Protein AF-A0A1V8RTI9-F1 (afdb_monomer)

Secondary structure (DSSP, 8-state):
-PPPPPHHHHHHHHHHHHHHHHHHHHHHHHS-SEETTEE-HHHHHHHHHHHHHHHHHHHHHHHHHHHHHHHHHHHTT------------

Radius of gyration: 24.08 Å; Cα contacts (8 Å, |Δi|>4): 37; chains: 1; bounding box: 66×15×74 Å

Solvent-accessible surface area (backbone atoms only — not comparable to full-atom values): 5323 Å² total; per-residue (Å²): 131,82,81,81,88,47,73,68,56,52,52,49,54,43,45,52,52,28,50,52,37,47,54,52,41,53,55,58,70,72,48,76,63,55,52,96,94,36,76,33,65,66,58,55,51,51,53,53,51,36,52,52,51,29,58,51,32,47,56,50,33,55,52,47,52,55,49,50,53,53,51,54,54,56,67,71,63,67,75,81,76,80,75,81,74,84,76,86,132

Foldseek 3Di:
DDDDQDLVNVLVVLVVQLVVLVVVLVVLVPDDLDDPNDGVVVSVVVNVVSVVVNVVSVVVSVVSVVVSVVVVVVVVPPDDPPPDDDDDD

Sequence (89 aa):
MSAAYTLDDLQIDVWDLHRLLITTYDIIHEMPYERDGKRDD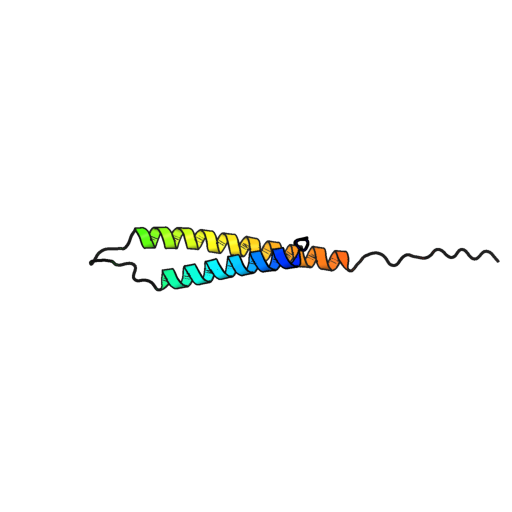ELDRVASMLRVARDFSERISVATDTHYHSIRNRGSEAPTRMTGEGRNG

pLDDT: mean 86.85, std 16.02, range [46.75, 98.0]

Mean predicted aligned error: 9.12 Å

Structure (mmCIF, N/CA/C/O backbone):
data_AF-A0A1V8RTI9-F1
#
_entry.id   AF-A0A1V8RTI9-F1
#
loop_
_atom_site.group_PDB
_atom_site.id
_atom_site.type_symbol
_atom_site.label_atom_id
_atom_site.label_alt_id
_atom_site.label_comp_id
_atom_site.label_asym_id
_atom_site.label_entity_id
_atom_site.label_seq_id
_atom_site.pdbx_PDB_ins_code
_atom_site.Cartn_x
_atom_site.Cartn_y
_atom_site.Cartn_z
_atom_site.occupancy
_atom_site.B_iso_or_equiv
_atom_site.auth_seq_id
_atom_site.auth_comp_id
_atom_site.auth_asym_id
_atom_site.auth_atom_id
_atom_site.pdbx_PDB_model_num
ATOM 1 N N . MET A 1 1 ? -5.645 2.073 -31.381 1.00 48.16 1 MET A N 1
ATOM 2 C CA . MET A 1 1 ? -4.623 1.166 -30.812 1.00 48.16 1 MET A CA 1
ATOM 3 C C . MET A 1 1 ? -4.258 1.723 -29.450 1.00 48.16 1 MET A C 1
ATOM 5 O O . MET A 1 1 ? -3.980 2.912 -29.386 1.00 48.16 1 MET A O 1
ATOM 9 N N . SER A 1 2 ? -4.352 0.926 -28.381 1.00 69.12 2 SER A N 1
ATOM 10 C CA . SER A 1 2 ? -3.808 1.332 -27.077 1.00 69.12 2 SER A CA 1
ATOM 11 C C . SER A 1 2 ? -2.291 1.456 -27.204 1.00 69.12 2 SER A C 1
ATOM 13 O O . SER A 1 2 ? -1.688 0.650 -27.915 1.00 69.12 2 SER A O 1
ATOM 15 N N . ALA A 1 3 ? -1.685 2.451 -26.556 1.00 80.94 3 ALA A N 1
ATOM 16 C CA . ALA A 1 3 ? -0.232 2.534 -26.459 1.00 80.94 3 ALA A CA 1
ATOM 17 C C . ALA A 1 3 ? 0.324 1.248 -25.816 1.00 80.94 3 ALA A C 1
ATOM 19 O O . ALA A 1 3 ? -0.355 0.619 -24.999 1.00 80.94 3 ALA A O 1
ATOM 20 N N . ALA A 1 4 ? 1.522 0.832 -26.233 1.00 90.69 4 ALA A N 1
ATOM 21 C CA . ALA A 1 4 ? 2.197 -0.312 -25.629 1.00 90.69 4 ALA A CA 1
ATOM 22 C C . ALA A 1 4 ? 2.610 0.045 -24.197 1.00 90.69 4 ALA A C 1
ATOM 24 O O . ALA A 1 4 ? 3.182 1.109 -23.983 1.00 90.69 4 ALA A O 1
ATOM 25 N N . TYR A 1 5 ? 2.324 -0.846 -23.250 1.00 92.94 5 TYR A N 1
ATOM 26 C CA . TYR A 1 5 ? 2.699 -0.679 -21.849 1.00 92.94 5 TYR A CA 1
ATOM 27 C C . TYR A 1 5 ? 4.222 -0.753 -21.701 1.00 92.94 5 TYR A C 1
ATOM 29 O O . TYR A 1 5 ? 4.851 -1.715 -22.157 1.00 92.94 5 TYR A O 1
ATOM 37 N N . THR A 1 6 ? 4.813 0.286 -21.124 1.00 92.88 6 THR A N 1
ATOM 38 C CA . THR A 1 6 ? 6.262 0.471 -21.044 1.00 92.88 6 THR A CA 1
ATOM 39 C C . THR A 1 6 ? 6.819 0.044 -19.686 1.00 92.88 6 THR A C 1
ATOM 41 O O . THR A 1 6 ? 6.089 -0.209 -18.730 1.00 92.88 6 THR A O 1
ATOM 44 N N . LEU A 1 7 ? 8.150 -0.041 -19.590 1.00 90.38 7 LEU A N 1
ATOM 45 C CA . LEU A 1 7 ? 8.819 -0.264 -18.304 1.00 90.38 7 LEU A CA 1
ATOM 46 C C . LEU A 1 7 ? 8.636 0.920 -17.344 1.00 90.38 7 LEU A C 1
ATOM 48 O O . LEU A 1 7 ? 8.629 0.704 -16.136 1.00 90.38 7 LEU A O 1
ATOM 52 N N . ASP A 1 8 ? 8.485 2.136 -17.879 1.00 92.31 8 ASP A N 1
ATOM 53 C CA . ASP A 1 8 ? 8.223 3.342 -17.090 1.00 92.31 8 ASP A CA 1
ATOM 54 C C . ASP A 1 8 ? 6.830 3.241 -16.446 1.00 92.31 8 ASP A C 1
ATOM 56 O O . ASP A 1 8 ? 6.694 3.466 -15.246 1.00 92.31 8 ASP A O 1
ATOM 60 N N . ASP A 1 9 ? 5.826 2.798 -17.214 1.00 94.75 9 ASP A N 1
ATOM 61 C CA . ASP A 1 9 ? 4.464 2.580 -16.706 1.00 94.75 9 ASP A CA 1
ATOM 62 C C . ASP A 1 9 ? 4.449 1.529 -15.583 1.00 94.75 9 ASP A C 1
ATOM 64 O O . ASP A 1 9 ? 3.872 1.759 -14.524 1.00 94.75 9 ASP A O 1
ATOM 68 N N . LEU A 1 10 ? 5.163 0.409 -15.763 1.00 93.81 10 LEU A N 1
ATOM 69 C CA . LEU A 1 10 ? 5.276 -0.630 -14.733 1.00 93.81 10 LEU A CA 1
ATOM 70 C C . LEU A 1 10 ? 5.921 -0.118 -13.440 1.00 93.81 10 LEU A C 1
ATOM 72 O O . LEU A 1 10 ? 5.459 -0.452 -12.349 1.00 93.81 10 LEU A O 1
ATOM 76 N N . GLN A 1 11 ? 7.004 0.656 -13.544 1.00 94.75 11 GLN A N 1
ATOM 77 C CA . GLN A 1 11 ? 7.683 1.209 -12.371 1.00 94.75 11 GLN A CA 1
ATOM 78 C C . GLN A 1 11 ? 6.756 2.163 -11.605 1.00 94.75 11 GLN A C 1
ATOM 80 O O . GLN A 1 11 ? 6.686 2.087 -10.377 1.00 94.75 11 GLN A O 1
ATOM 85 N N . ILE A 1 12 ? 6.034 3.027 -12.326 1.00 95.44 12 ILE A N 1
ATOM 86 C CA . ILE A 1 12 ? 5.077 3.975 -11.746 1.00 95.44 12 ILE A CA 1
ATOM 87 C C . ILE A 1 12 ? 3.938 3.225 -11.052 1.00 95.44 12 ILE A C 1
ATOM 89 O O . ILE A 1 12 ? 3.686 3.476 -9.876 1.00 95.44 12 ILE A O 1
ATOM 93 N N . ASP A 1 13 ? 3.316 2.253 -11.721 1.00 96.81 13 ASP A N 1
ATOM 94 C CA . ASP A 1 13 ? 2.179 1.506 -11.172 1.00 96.81 13 ASP A CA 1
ATOM 95 C C . ASP A 1 13 ? 2.548 0.751 -9.884 1.00 96.81 13 ASP A C 1
ATOM 97 O O . ASP A 1 13 ? 1.779 0.726 -8.919 1.00 96.81 13 ASP A O 1
ATOM 101 N N . VAL A 1 14 ? 3.743 0.152 -9.830 1.00 96.62 14 VAL A N 1
ATOM 102 C CA . VAL A 1 14 ? 4.234 -0.527 -8.620 1.00 96.62 14 VAL A CA 1
ATOM 103 C C . VAL A 1 14 ? 4.464 0.469 -7.481 1.00 96.62 14 VAL A C 1
ATOM 105 O O . VAL A 1 14 ? 4.133 0.175 -6.328 1.00 96.62 14 VAL A O 1
ATOM 108 N N . TRP A 1 15 ? 5.014 1.644 -7.786 1.00 96.75 15 TRP A N 1
ATOM 109 C CA . TRP A 1 15 ? 5.255 2.679 -6.786 1.00 96.75 15 TRP A CA 1
ATOM 110 C C . TRP A 1 15 ? 3.954 3.266 -6.235 1.00 96.75 15 TRP A C 1
ATOM 112 O O . TRP A 1 15 ? 3.809 3.426 -5.019 1.00 96.75 15 TRP A O 1
ATOM 122 N N . ASP A 1 16 ? 2.984 3.524 -7.109 1.00 97.56 16 ASP A N 1
ATOM 123 C CA . ASP A 1 16 ? 1.669 4.035 -6.736 1.00 97.56 16 ASP A CA 1
ATOM 124 C C . ASP A 1 16 ? 0.888 3.015 -5.905 1.00 97.56 16 ASP A C 1
ATOM 126 O O . ASP A 1 16 ? 0.297 3.377 -4.884 1.00 97.56 16 ASP A O 1
ATOM 130 N N . LEU A 1 17 ? 0.955 1.725 -6.255 1.00 97.25 17 LEU A N 1
ATOM 131 C CA . LEU A 1 17 ? 0.369 0.659 -5.441 1.00 97.25 17 LEU A CA 1
ATOM 132 C C . LEU A 1 17 ? 0.982 0.619 -4.036 1.00 97.25 17 LEU A C 1
ATOM 134 O O . LEU A 1 17 ? 0.256 0.517 -3.044 1.00 97.25 17 LEU A O 1
ATOM 138 N N . HIS A 1 18 ? 2.308 0.712 -3.932 1.00 97.56 18 HIS A N 1
ATOM 139 C CA . HIS A 1 18 ? 2.983 0.732 -2.637 1.00 97.56 18 HIS A CA 1
ATOM 140 C C . HIS A 1 18 ? 2.548 1.938 -1.791 1.00 97.56 18 HIS A C 1
ATOM 142 O O . HIS A 1 18 ? 2.202 1.783 -0.616 1.00 97.56 18 HIS A O 1
ATOM 148 N N . ARG A 1 19 ? 2.483 3.130 -2.394 1.00 97.44 19 ARG A N 1
ATOM 149 C CA . ARG A 1 19 ? 1.998 4.347 -1.728 1.00 97.44 19 ARG A CA 1
ATOM 150 C C . ARG A 1 19 ? 0.558 4.219 -1.259 1.00 97.44 19 ARG A C 1
ATOM 152 O O . ARG A 1 19 ? 0.272 4.563 -0.116 1.00 97.44 19 ARG A O 1
ATOM 159 N N . LEU A 1 20 ? -0.325 3.679 -2.096 1.00 97.94 20 LEU A N 1
ATOM 160 C CA . LEU A 1 20 ? -1.721 3.442 -1.736 1.00 97.94 20 LEU A CA 1
ATOM 161 C C . LEU A 1 20 ? -1.833 2.544 -0.497 1.00 97.94 20 LEU A C 1
ATOM 163 O O . LEU A 1 20 ? -2.611 2.840 0.411 1.00 97.94 20 LEU A O 1
ATOM 167 N N . LEU A 1 21 ? -1.044 1.469 -0.433 1.00 98.00 21 LEU A N 1
ATOM 168 C CA . LEU A 1 21 ? -1.044 0.551 0.706 1.00 98.00 21 LEU A CA 1
ATOM 169 C C . LEU A 1 21 ? -0.506 1.204 1.983 1.00 98.00 21 LEU A C 1
ATOM 171 O O . LEU A 1 21 ? -1.076 0.972 3.048 1.00 98.00 21 LEU A O 1
ATOM 175 N N . ILE A 1 22 ? 0.531 2.045 1.890 1.00 96.88 22 ILE A N 1
ATOM 176 C CA . ILE A 1 22 ? 1.015 2.839 3.032 1.00 96.88 22 ILE A CA 1
ATOM 177 C C . ILE A 1 22 ? -0.085 3.776 3.528 1.00 96.88 22 ILE A C 1
ATOM 179 O O . ILE A 1 22 ? -0.453 3.716 4.694 1.00 96.88 22 ILE A O 1
ATOM 183 N N . THR A 1 23 ? -0.656 4.593 2.643 1.00 97.75 23 THR A N 1
ATOM 184 C CA . THR A 1 23 ? -1.684 5.566 3.030 1.00 97.75 23 THR A CA 1
ATOM 185 C C . THR A 1 23 ? -2.907 4.881 3.637 1.00 97.75 23 THR A C 1
ATOM 187 O O . THR A 1 23 ? -3.450 5.351 4.631 1.00 97.75 23 THR A O 1
ATOM 190 N N . THR A 1 24 ? -3.323 3.739 3.086 1.00 97.56 24 THR A N 1
ATOM 191 C CA . THR A 1 24 ? -4.440 2.961 3.642 1.00 97.56 24 THR A CA 1
ATOM 192 C C . THR A 1 24 ? -4.102 2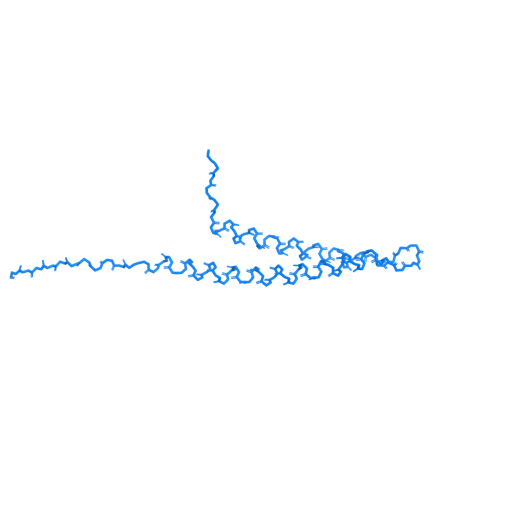.408 5.029 1.00 97.56 24 THR A C 1
ATOM 194 O O . THR A 1 24 ? -4.945 2.431 5.923 1.00 97.56 24 THR A O 1
ATOM 197 N N . TYR A 1 25 ? -2.874 1.921 5.223 1.00 95.88 25 TYR A N 1
ATOM 198 C CA . TYR A 1 25 ? -2.402 1.430 6.515 1.00 95.88 25 TYR A CA 1
ATOM 199 C C . TYR A 1 25 ? -2.397 2.530 7.580 1.00 95.88 25 TYR A C 1
ATOM 201 O O . TYR A 1 25 ? -2.868 2.280 8.691 1.00 95.88 25 TYR A O 1
ATOM 209 N N . ASP A 1 26 ? -1.918 3.725 7.227 1.00 95.75 26 ASP A N 1
ATOM 210 C CA . ASP A 1 26 ? -1.862 4.885 8.119 1.00 95.75 26 ASP A CA 1
ATOM 211 C C . ASP A 1 26 ? -3.274 5.312 8.546 1.00 95.75 26 ASP A C 1
ATOM 213 O O . ASP A 1 26 ? -3.546 5.413 9.740 1.00 95.75 26 ASP A O 1
ATOM 217 N N . ILE A 1 27 ? -4.212 5.425 7.594 1.00 96.81 27 ILE A N 1
ATOM 218 C CA . ILE A 1 27 ? -5.623 5.738 7.884 1.00 96.81 27 ILE A CA 1
ATOM 219 C C . ILE A 1 27 ? -6.218 4.727 8.870 1.00 96.81 27 ILE A C 1
ATOM 221 O O . ILE A 1 27 ? -6.857 5.109 9.846 1.00 96.81 27 ILE A O 1
ATOM 225 N N . ILE A 1 28 ? -6.009 3.428 8.638 1.00 95.44 28 ILE A N 1
ATOM 226 C CA . ILE A 1 28 ? -6.544 2.382 9.518 1.00 95.44 28 ILE A CA 1
ATOM 227 C C . ILE A 1 28 ? -5.864 2.380 10.892 1.00 95.44 28 ILE A C 1
ATOM 229 O O . ILE A 1 28 ? -6.499 2.040 11.888 1.00 95.44 28 ILE A O 1
ATOM 233 N N . HIS A 1 29 ? -4.597 2.778 10.988 1.00 91.62 29 HIS A N 1
ATOM 234 C CA . HIS A 1 29 ? -3.911 2.920 12.275 1.00 91.62 29 HIS A CA 1
ATOM 235 C C . HIS A 1 29 ? -4.417 4.098 13.106 1.00 91.62 29 HIS A C 1
ATOM 237 O O . HIS A 1 29 ? -4.296 4.066 14.329 1.00 91.62 29 HIS A O 1
ATOM 243 N N . GLU A 1 30 ? -5.014 5.101 12.470 1.00 94.75 30 GLU A N 1
ATOM 244 C CA . GLU A 1 30 ? -5.627 6.249 13.143 1.00 94.75 30 GLU A CA 1
ATOM 245 C C . GLU A 1 30 ? -7.076 5.987 13.589 1.00 94.75 30 GLU A C 1
ATOM 247 O O . GLU A 1 30 ? -7.641 6.762 14.364 1.00 94.75 30 GLU A O 1
ATOM 252 N N . MET A 1 31 ? -7.696 4.898 13.126 1.00 95.56 31 MET A N 1
ATOM 253 C CA . MET A 1 31 ? -9.059 4.539 13.510 1.00 95.56 31 MET A CA 1
ATOM 254 C C . MET A 1 31 ? -9.134 4.032 14.961 1.00 95.56 31 MET A C 1
ATOM 256 O O . MET A 1 31 ? -8.189 3.425 15.467 1.00 95.56 31 MET A O 1
ATOM 260 N N . PRO A 1 32 ? -10.273 4.224 15.650 1.00 93.44 32 PRO A N 1
ATOM 261 C CA . PRO A 1 32 ? -10.468 3.661 16.978 1.00 93.44 32 PRO A CA 1
ATOM 262 C C . PRO A 1 32 ? -10.619 2.136 16.894 1.00 93.44 32 PRO A C 1
ATOM 264 O O . PRO A 1 32 ? -11.582 1.629 16.326 1.00 93.44 32 PRO A O 1
ATOM 267 N N . TYR A 1 33 ? -9.706 1.403 17.533 1.00 93.44 33 TYR A N 1
ATOM 268 C CA . TYR A 1 33 ? -9.756 -0.064 17.683 1.00 93.44 33 TYR A CA 1
ATOM 269 C C . TYR A 1 33 ? -10.748 -0.519 18.766 1.00 93.44 33 TYR A C 1
ATOM 271 O O . TYR A 1 33 ? -10.635 -1.613 19.320 1.00 93.44 33 TYR A O 1
ATOM 279 N N . GLU A 1 34 ? -11.727 0.327 19.078 1.00 95.19 34 GLU A N 1
ATOM 280 C CA . GLU A 1 34 ? -12.791 0.066 20.034 1.00 95.19 34 GLU A CA 1
ATOM 281 C C . GLU A 1 34 ? -14.137 0.479 19.428 1.00 95.19 34 GLU A C 1
ATOM 283 O O . GLU A 1 34 ? -14.296 1.594 18.928 1.00 95.19 34 GLU A O 1
ATOM 288 N N . ARG A 1 35 ? -15.121 -0.421 19.502 1.00 90.88 35 ARG A N 1
ATOM 289 C CA . ARG A 1 35 ? -16.512 -0.204 19.101 1.00 90.88 35 ARG A CA 1
ATOM 290 C C . ARG A 1 35 ? -17.430 -0.730 20.202 1.00 90.88 35 ARG A C 1
ATOM 292 O O . ARG A 1 35 ? -17.281 -1.863 20.652 1.00 90.88 35 ARG A O 1
ATOM 299 N N . ASP A 1 36 ? -18.365 0.102 20.656 1.00 92.31 36 ASP A N 1
ATOM 300 C CA . ASP A 1 36 ? -19.335 -0.234 21.712 1.00 92.31 36 ASP A CA 1
ATOM 301 C C . ASP A 1 36 ? -18.698 -0.762 23.019 1.00 92.31 36 ASP A C 1
ATOM 303 O O . ASP A 1 36 ? -19.208 -1.690 23.654 1.00 92.31 36 ASP A O 1
ATOM 307 N N . GLY A 1 37 ? -17.562 -0.186 23.431 1.00 93.50 37 GLY A N 1
ATOM 308 C CA . GLY A 1 37 ? -16.864 -0.569 24.665 1.00 93.50 37 GLY A CA 1
ATOM 309 C C . GLY A 1 37 ? -16.049 -1.863 24.564 1.00 93.50 37 GLY A C 1
ATOM 310 O O . GLY A 1 37 ? -15.633 -2.411 25.587 1.00 93.50 37 GLY A O 1
ATOM 311 N N . LYS A 1 38 ? -15.866 -2.405 23.354 1.00 94.81 38 LYS A N 1
ATOM 312 C CA . LYS A 1 38 ? -15.105 -3.632 23.088 1.00 94.81 38 LYS A CA 1
ATOM 313 C C . LYS A 1 38 ? -14.108 -3.418 21.961 1.00 94.81 38 LYS A C 1
ATOM 315 O O . LYS A 1 38 ? -14.321 -2.586 21.088 1.00 94.81 38 LYS A O 1
ATOM 320 N N . ARG A 1 39 ? -13.041 -4.216 21.961 1.00 94.56 39 ARG A N 1
ATOM 321 C CA . ARG A 1 39 ? -12.050 -4.235 20.882 1.00 94.56 39 ARG A CA 1
ATOM 322 C C . ARG A 1 39 ? -12.702 -4.570 19.534 1.00 94.56 39 ARG A C 1
ATOM 324 O O . ARG A 1 39 ? -13.519 -5.488 19.463 1.00 94.56 39 ARG A O 1
ATOM 331 N N . ASP A 1 40 ? -12.330 -3.841 18.485 1.00 96.50 40 ASP A N 1
ATOM 332 C CA . ASP A 1 40 ? -12.776 -4.094 17.109 1.00 96.50 40 ASP A CA 1
ATOM 333 C C . ASP A 1 40 ? -11.852 -5.128 16.430 1.00 96.50 40 ASP A C 1
ATOM 335 O O . ASP A 1 40 ? -10.896 -4.790 15.730 1.00 96.50 40 ASP A O 1
ATOM 339 N N . ASP A 1 41 ? -12.133 -6.416 16.665 1.00 95.81 41 ASP A N 1
ATOM 340 C CA . ASP A 1 41 ? -11.331 -7.537 16.144 1.00 95.81 41 ASP A CA 1
ATOM 341 C C . ASP A 1 41 ? -11.286 -7.591 14.601 1.00 95.81 41 ASP A C 1
ATOM 343 O O . ASP A 1 41 ? -10.348 -8.143 14.011 1.00 95.81 41 ASP A O 1
ATOM 347 N N . GLU A 1 42 ? -12.307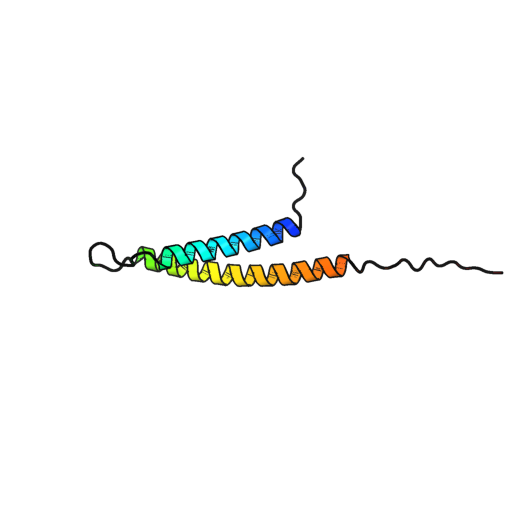 -7.050 13.926 1.00 95.38 42 GLU A N 1
ATOM 348 C CA . GLU A 1 42 ? -12.344 -6.975 12.465 1.00 95.38 42 GLU A CA 1
ATOM 349 C C . GLU A 1 42 ? -11.323 -5.952 11.966 1.00 95.38 42 GLU A C 1
ATOM 351 O O . GLU A 1 42 ? -10.514 -6.271 11.087 1.00 95.38 42 GLU A O 1
ATOM 356 N N . LEU A 1 43 ? -11.292 -4.767 12.582 1.00 96.00 43 LEU A N 1
ATOM 357 C CA . LEU A 1 43 ? -10.303 -3.738 12.277 1.00 96.00 43 LEU A CA 1
ATOM 358 C C . LEU A 1 43 ? -8.874 -4.227 12.546 1.00 96.00 43 LEU A C 1
ATOM 360 O O . LEU A 1 43 ? -8.001 -4.047 11.699 1.00 96.00 43 LEU A O 1
ATOM 364 N N . ASP A 1 44 ? -8.639 -4.934 13.655 1.00 94.81 44 ASP A N 1
ATOM 365 C CA . ASP A 1 44 ? -7.343 -5.560 13.956 1.00 94.81 44 ASP A CA 1
ATOM 366 C C . ASP A 1 44 ? -6.883 -6.544 12.87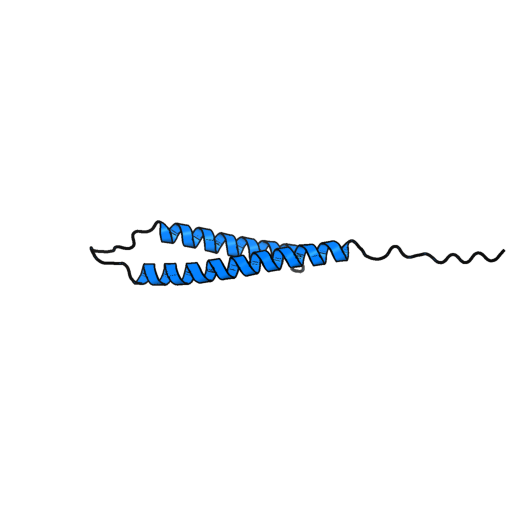5 1.00 94.81 44 ASP A C 1
ATOM 368 O O . ASP A 1 44 ? -5.704 -6.580 12.489 1.00 94.81 44 ASP A O 1
ATOM 372 N N . ARG A 1 45 ? -7.809 -7.361 12.362 1.00 96.38 45 ARG A N 1
ATOM 373 C CA . ARG A 1 45 ? -7.508 -8.306 11.285 1.00 96.38 45 ARG A CA 1
ATOM 374 C C . ARG A 1 45 ? -7.174 -7.567 9.993 1.00 96.38 45 ARG A C 1
ATOM 376 O O . ARG A 1 45 ? -6.204 -7.937 9.329 1.00 96.38 45 ARG A O 1
ATOM 383 N N . VAL A 1 46 ? -7.932 -6.528 9.643 1.00 96.38 46 VAL A N 1
ATOM 384 C CA . VAL A 1 46 ? -7.667 -5.699 8.457 1.00 96.38 46 VAL A CA 1
ATOM 385 C C . VAL A 1 46 ? -6.312 -5.000 8.570 1.00 96.38 46 VAL A C 1
ATOM 387 O O . VAL A 1 46 ? -5.503 -5.100 7.646 1.00 96.38 46 VAL A O 1
ATOM 390 N N . ALA A 1 47 ? -6.014 -4.385 9.713 1.00 95.94 47 ALA A N 1
ATOM 391 C CA . ALA A 1 47 ? -4.732 -3.744 9.986 1.00 95.94 47 ALA A CA 1
ATOM 392 C C . ALA A 1 47 ? -3.559 -4.725 9.839 1.00 95.94 47 ALA A C 1
ATOM 394 O O . ALA A 1 47 ? -2.548 -4.414 9.206 1.00 95.94 47 ALA A O 1
ATOM 395 N N . SER A 1 48 ? -3.719 -5.952 10.344 1.00 96.50 48 SER A N 1
ATOM 396 C CA . SER A 1 48 ? -2.712 -7.011 10.219 1.00 96.50 48 SER A CA 1
ATOM 397 C C . SER A 1 48 ? -2.459 -7.418 8.763 1.00 96.50 48 SER A C 1
ATOM 399 O O . SER A 1 48 ? -1.306 -7.585 8.366 1.00 96.50 48 SER A O 1
ATOM 401 N N . MET A 1 49 ? -3.513 -7.557 7.953 1.00 97.56 49 MET A N 1
ATOM 402 C CA . MET A 1 49 ? -3.387 -7.877 6.524 1.00 97.56 49 MET A CA 1
ATOM 403 C C . MET A 1 49 ? -2.731 -6.735 5.745 1.00 97.56 49 MET A C 1
ATOM 405 O O . MET A 1 49 ? -1.844 -6.986 4.928 1.00 97.56 49 MET A O 1
ATOM 409 N N . LEU A 1 50 ? -3.111 -5.485 6.028 1.00 97.19 50 LEU A N 1
ATOM 410 C CA . LEU A 1 50 ? -2.500 -4.313 5.403 1.00 97.19 50 LEU A CA 1
ATOM 411 C C . LEU A 1 50 ? -1.028 -4.167 5.768 1.00 97.19 50 LEU A C 1
ATOM 413 O O . LEU A 1 50 ? -0.242 -3.816 4.894 1.00 97.19 50 LEU A O 1
ATOM 417 N N . ARG A 1 51 ? -0.632 -4.497 7.005 1.00 96.44 51 ARG A N 1
ATOM 418 C CA . ARG A 1 51 ? 0.784 -4.525 7.406 1.00 96.44 51 ARG A CA 1
ATOM 419 C C . ARG A 1 51 ? 1.593 -5.418 6.474 1.00 96.44 51 ARG A C 1
ATOM 421 O O . ARG A 1 51 ? 2.604 -5.006 5.922 1.00 96.44 51 ARG A O 1
ATOM 428 N N . VAL A 1 52 ? 1.100 -6.637 6.263 1.00 97.50 52 VAL A N 1
ATOM 429 C CA . VAL A 1 52 ? 1.749 -7.625 5.399 1.00 97.50 52 VAL A CA 1
ATOM 430 C C . VAL A 1 52 ? 1.771 -7.141 3.949 1.00 97.50 52 VAL A C 1
ATOM 432 O O . VAL A 1 52 ? 2.822 -7.177 3.314 1.00 97.50 52 VAL A O 1
ATOM 435 N N . ALA A 1 53 ? 0.645 -6.652 3.425 1.00 97.38 53 ALA A N 1
ATOM 436 C CA . ALA A 1 53 ? 0.565 -6.143 2.057 1.00 97.38 53 ALA A CA 1
ATOM 437 C C . ALA A 1 53 ? 1.526 -4.966 1.818 1.00 97.38 53 ALA A C 1
ATOM 439 O O . ALA A 1 53 ? 2.246 -4.957 0.818 1.00 97.38 53 ALA A O 1
ATOM 440 N N . ARG A 1 54 ? 1.592 -4.017 2.761 1.00 96.88 54 ARG A N 1
ATOM 441 C CA . ARG A 1 54 ? 2.530 -2.889 2.760 1.00 96.88 54 ARG A CA 1
ATOM 442 C C . ARG A 1 54 ? 3.972 -3.384 2.685 1.00 96.88 54 ARG A C 1
ATOM 444 O O . ARG A 1 54 ? 4.667 -3.021 1.740 1.00 96.88 54 ARG A O 1
ATOM 451 N N . ASP A 1 55 ? 4.385 -4.261 3.596 1.00 97.06 55 ASP A N 1
ATOM 452 C CA . ASP A 1 55 ? 5.761 -4.770 3.658 1.00 97.06 55 ASP A CA 1
ATOM 453 C 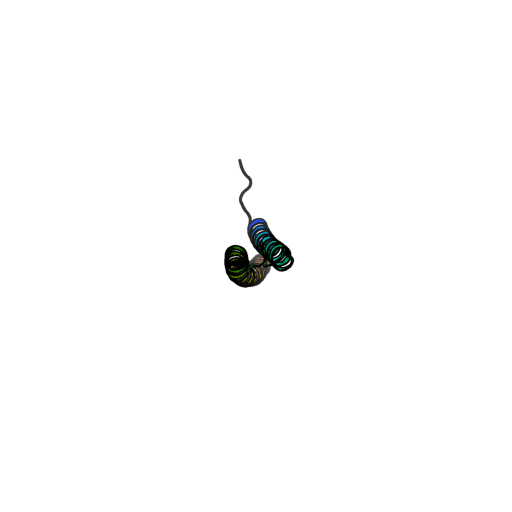C . ASP A 1 55 ? 6.153 -5.534 2.375 1.00 97.06 55 ASP A C 1
ATOM 455 O O . ASP A 1 55 ? 7.270 -5.407 1.867 1.00 97.06 55 ASP A O 1
ATOM 459 N N . PHE A 1 56 ? 5.234 -6.319 1.802 1.00 97.69 56 PHE A N 1
ATOM 460 C CA . PHE A 1 56 ? 5.473 -6.987 0.518 1.00 97.69 56 PHE A CA 1
ATOM 461 C C . PHE A 1 56 ? 5.583 -5.992 -0.640 1.00 97.69 56 PHE A C 1
ATOM 463 O O . PHE A 1 56 ? 6.494 -6.120 -1.461 1.00 97.69 56 PHE A O 1
ATOM 470 N N . SER A 1 57 ? 4.692 -5.002 -0.704 1.00 97.50 57 SER A N 1
ATOM 471 C CA . SER A 1 57 ? 4.717 -3.981 -1.755 1.00 97.50 57 SER A CA 1
ATOM 472 C C . SER A 1 57 ? 5.982 -3.123 -1.709 1.00 97.50 57 SER A C 1
ATOM 474 O O . SER A 1 57 ? 6.532 -2.822 -2.762 1.00 97.50 57 SER A O 1
ATOM 476 N N . GLU A 1 58 ? 6.509 -2.821 -0.517 1.00 96.94 58 GLU A N 1
ATOM 477 C CA . GLU A 1 58 ? 7.774 -2.098 -0.347 1.00 96.94 58 GLU A CA 1
ATOM 478 C C . GLU A 1 58 ? 8.929 -2.874 -0.979 1.00 96.94 58 GLU A C 1
ATOM 480 O O . GLU A 1 58 ? 9.670 -2.358 -1.816 1.00 96.94 58 GLU A O 1
ATOM 485 N N . ARG A 1 59 ? 9.041 -4.163 -0.638 1.00 97.50 59 ARG A N 1
ATOM 486 C CA . ARG A 1 59 ? 10.086 -5.044 -1.174 1.00 97.50 59 ARG A CA 1
ATOM 487 C C . ARG A 1 59 ? 10.008 -5.157 -2.694 1.00 97.50 59 ARG A C 1
ATOM 489 O O . ARG A 1 59 ? 11.045 -5.146 -3.354 1.00 97.50 59 ARG A O 1
ATOM 496 N N . ILE A 1 60 ? 8.798 -5.265 -3.244 1.00 96.62 60 ILE A N 1
ATOM 497 C CA . ILE A 1 60 ? 8.577 -5.321 -4.694 1.00 96.62 60 ILE A CA 1
ATOM 498 C C . ILE A 1 60 ? 8.931 -3.981 -5.342 1.00 96.62 60 ILE A C 1
ATOM 500 O O . ILE A 1 60 ? 9.606 -3.981 -6.369 1.00 96.62 60 ILE A O 1
ATOM 504 N N . SER A 1 61 ? 8.543 -2.855 -4.743 1.00 95.81 61 SER A N 1
ATOM 505 C CA . SER A 1 61 ? 8.862 -1.516 -5.246 1.00 95.81 61 SER A CA 1
ATOM 506 C C . SER A 1 61 ? 10.369 -1.290 -5.305 1.00 95.81 61 SER A C 1
ATOM 508 O O . SER A 1 61 ? 10.878 -0.897 -6.349 1.00 95.81 61 SER A O 1
ATOM 510 N N . VAL A 1 62 ? 11.099 -1.611 -4.234 1.00 95.25 62 VAL A N 1
ATOM 511 C CA . VAL A 1 62 ? 12.565 -1.475 -4.182 1.00 95.25 62 VAL A CA 1
ATOM 512 C C . VAL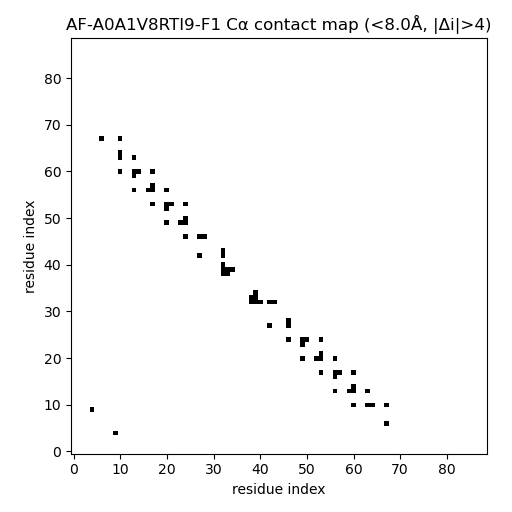 A 1 62 ? 13.250 -2.379 -5.210 1.00 95.25 62 VAL A C 1
ATOM 514 O O . VAL A 1 62 ? 14.171 -1.948 -5.909 1.00 95.25 62 VAL A O 1
ATOM 517 N N . ALA A 1 63 ? 12.805 -3.632 -5.334 1.00 94.62 63 ALA A N 1
ATOM 518 C CA . ALA A 1 63 ? 13.359 -4.559 -6.318 1.00 94.62 63 ALA A CA 1
ATOM 519 C C . ALA A 1 63 ? 13.084 -4.094 -7.758 1.00 94.62 63 ALA A C 1
ATOM 521 O O . ALA A 1 63 ? 13.977 -4.141 -8.604 1.00 94.62 63 ALA A O 1
ATOM 522 N N . THR A 1 64 ? 11.869 -3.612 -8.025 1.00 94.38 64 THR A N 1
ATOM 523 C CA . THR A 1 64 ? 11.462 -3.089 -9.337 1.00 94.38 64 THR A CA 1
ATOM 524 C C . THR A 1 64 ? 12.298 -1.874 -9.712 1.00 94.38 64 THR A C 1
ATOM 526 O O . THR A 1 64 ? 12.847 -1.848 -10.807 1.00 94.38 64 THR A O 1
ATOM 529 N N . ASP A 1 65 ? 12.480 -0.928 -8.792 1.00 92.75 65 ASP A N 1
ATOM 530 C CA . ASP A 1 65 ? 13.296 0.272 -8.998 1.00 92.75 65 ASP A CA 1
ATOM 531 C C . ASP A 1 65 ? 14.767 -0.073 -9.295 1.00 92.75 65 ASP A C 1
ATOM 533 O O . ASP A 1 65 ? 15.357 0.378 -10.281 1.00 92.75 65 ASP A O 1
ATOM 537 N N . THR A 1 66 ? 15.332 -0.998 -8.514 1.00 92.88 66 THR A N 1
ATOM 538 C CA . THR A 1 66 ? 16.699 -1.503 -8.716 1.00 92.88 66 THR A CA 1
ATOM 539 C C . THR A 1 66 ? 16.874 -2.113 -10.111 1.00 92.88 66 THR A C 1
ATOM 541 O O . THR A 1 66 ? 17.851 -1.833 -10.816 1.00 92.88 66 THR A O 1
ATOM 544 N N . HIS A 1 67 ? 15.931 -2.957 -10.539 1.00 91.62 67 HIS A N 1
ATOM 545 C CA . HIS A 1 67 ? 15.989 -3.602 -11.849 1.00 91.62 67 HIS A CA 1
ATOM 546 C C . HIS A 1 67 ? 15.716 -2.631 -12.995 1.00 91.62 67 HIS A C 1
ATOM 548 O O . HIS A 1 67 ? 16.406 -2.701 -14.014 1.00 91.62 67 HIS A O 1
ATOM 554 N N . TYR A 1 68 ? 14.776 -1.707 -12.818 1.00 91.88 68 TYR A N 1
ATOM 555 C CA . TYR A 1 68 ? 14.467 -0.656 -13.774 1.00 91.88 68 TYR A CA 1
ATOM 556 C C . TYR A 1 68 ? 15.722 0.156 -14.115 1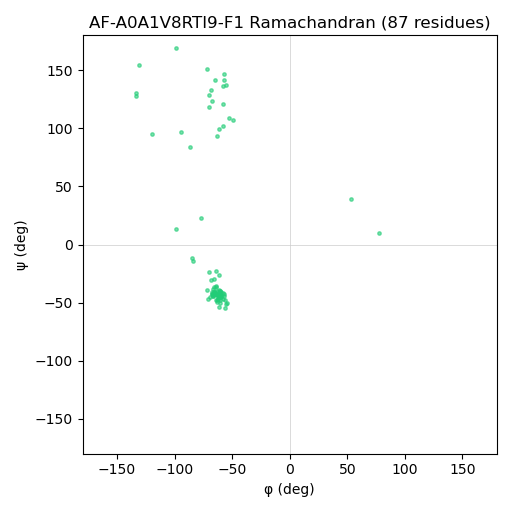.00 91.88 68 TYR A C 1
ATOM 558 O O . TYR A 1 68 ? 16.108 0.251 -15.284 1.00 91.88 68 TYR A O 1
ATOM 566 N N . HIS A 1 69 ? 16.439 0.640 -13.097 1.00 88.81 69 HIS A N 1
ATOM 567 C CA . HIS A 1 69 ? 17.686 1.375 -13.294 1.00 88.81 69 HIS A CA 1
ATOM 568 C C . HIS A 1 69 ? 18.777 0.518 -13.944 1.00 88.81 69 HIS A C 1
ATOM 570 O O . HIS A 1 69 ? 19.475 0.989 -14.842 1.00 88.81 69 HIS A O 1
ATOM 576 N N . SER A 1 70 ? 18.900 -0.758 -13.564 1.00 89.50 70 SER A N 1
ATOM 577 C CA . SER A 1 70 ? 19.861 -1.673 -14.194 1.00 89.50 70 SER A CA 1
ATOM 578 C C . SER A 1 70 ? 19.597 -1.859 -15.693 1.00 89.50 70 SER A C 1
ATOM 580 O O . SER A 1 70 ? 20.528 -1.804 -16.498 1.00 89.50 70 SER A 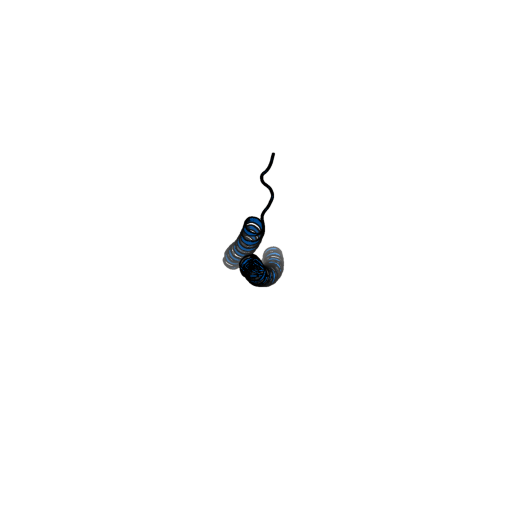O 1
ATOM 582 N N . ILE A 1 71 ? 18.335 -2.047 -16.084 1.00 90.31 71 ILE A N 1
ATOM 583 C CA . ILE A 1 71 ? 17.933 -2.241 -17.483 1.00 90.31 71 ILE A CA 1
ATOM 584 C C . ILE A 1 71 ? 18.121 -0.947 -18.278 1.00 90.31 71 ILE A C 1
ATOM 586 O O . ILE A 1 71 ? 18.701 -0.976 -19.365 1.00 90.31 71 ILE A O 1
ATOM 590 N N . ARG A 1 72 ? 17.694 0.193 -17.727 1.00 85.00 72 ARG A N 1
ATOM 591 C CA . ARG A 1 72 ? 17.824 1.504 -18.374 1.00 85.00 72 ARG A CA 1
ATOM 592 C C . ARG 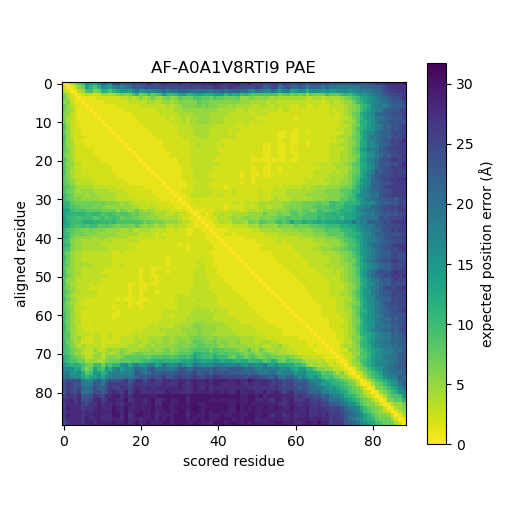A 1 72 ? 19.288 1.884 -18.611 1.00 85.00 72 ARG A C 1
ATOM 594 O O . ARG A 1 72 ? 19.635 2.348 -19.698 1.00 85.00 72 ARG A O 1
ATOM 601 N N . ASN A 1 73 ? 20.162 1.612 -17.642 1.00 83.19 73 ASN A N 1
ATOM 602 C CA . ASN A 1 73 ? 21.595 1.878 -17.771 1.00 83.19 73 ASN A CA 1
ATOM 603 C C . ASN A 1 73 ? 22.247 0.969 -18.827 1.00 83.19 73 ASN A C 1
ATOM 605 O O . ASN A 1 73 ? 22.998 1.459 -19.662 1.00 83.19 73 ASN A O 1
ATOM 609 N N . ARG A 1 74 ? 21.882 -0.320 -18.892 1.00 76.00 74 ARG A N 1
ATOM 610 C CA . ARG A 1 74 ? 22.372 -1.243 -19.940 1.00 76.00 74 ARG A CA 1
ATOM 611 C C . ARG A 1 74 ? 21.888 -0.881 -21.344 1.00 76.00 74 ARG A C 1
ATOM 613 O O . ARG A 1 74 ? 22.635 -1.033 -22.303 1.00 76.00 74 ARG A O 1
ATOM 620 N N . GLY A 1 75 ? 20.656 -0.391 -21.479 1.00 62.00 75 GLY A N 1
ATOM 621 C CA . GLY A 1 75 ? 20.129 0.096 -22.759 1.00 62.00 75 GLY A CA 1
ATOM 622 C C . GLY A 1 75 ? 20.878 1.323 -23.294 1.00 62.00 75 GLY A C 1
ATOM 623 O O . GLY A 1 75 ? 20.888 1.558 -24.500 1.00 62.00 75 GLY A O 1
ATOM 624 N N . SER A 1 76 ? 21.546 2.066 -22.407 1.00 59.12 76 SER A N 1
ATOM 625 C CA . SER A 1 76 ? 22.344 3.252 -22.737 1.00 59.12 76 SER A CA 1
ATOM 626 C C . SER A 1 76 ? 23.774 2.916 -23.197 1.00 59.12 76 SER A C 1
ATOM 628 O O . SER A 1 76 ? 24.443 3.771 -23.769 1.00 59.12 76 SER A O 1
ATOM 630 N N . GLU A 1 77 ? 24.240 1.678 -22.985 1.00 59.19 77 GLU A N 1
ATOM 631 C CA . GLU A 1 77 ? 25.602 1.206 -23.300 1.00 59.19 77 GLU A CA 1
ATOM 632 C C . GLU A 1 77 ? 25.704 0.431 -24.634 1.00 59.19 77 GLU A C 1
ATOM 634 O O . GLU A 1 77 ? 26.709 -0.231 -24.900 1.00 59.19 77 GLU A O 1
ATOM 639 N N . ALA A 1 78 ? 24.683 0.486 -25.501 1.00 52.53 78 ALA A N 1
ATOM 640 C CA . ALA A 1 78 ? 24.733 -0.184 -26.803 1.00 52.53 78 ALA A CA 1
ATOM 641 C C . ALA A 1 78 ? 25.968 0.264 -27.627 1.00 52.53 78 ALA A C 1
ATOM 643 O O . ALA A 1 78 ? 26.302 1.450 -27.660 1.00 52.53 78 ALA A O 1
ATOM 644 N N . PRO A 1 79 ? 26.665 -0.674 -28.297 1.00 49.50 79 PRO A N 1
ATOM 645 C CA . PRO A 1 79 ? 28.057 -0.501 -28.686 1.00 49.50 79 PRO A CA 1
ATOM 646 C C . PRO A 1 79 ? 28.211 0.544 -29.787 1.00 49.50 79 PRO A C 1
ATOM 648 O O . PRO A 1 79 ? 27.602 0.430 -30.856 1.00 49.50 79 PRO A O 1
ATOM 651 N N . THR A 1 80 ? 29.111 1.506 -29.570 1.00 59.41 80 THR A N 1
ATOM 652 C CA . THR A 1 80 ? 29.743 2.263 -30.652 1.00 59.41 80 THR A CA 1
ATOM 653 C C . THR A 1 80 ? 30.255 1.249 -31.667 1.00 59.41 80 THR A C 1
ATOM 655 O O . THR A 1 80 ? 31.213 0.522 -31.397 1.00 59.41 80 THR A O 1
ATOM 658 N N . ARG A 1 81 ? 29.584 1.146 -32.821 1.00 53.91 81 ARG A N 1
ATOM 659 C CA . ARG A 1 81 ? 30.077 0.367 -33.957 1.00 53.91 81 ARG A CA 1
ATOM 660 C C . ARG A 1 81 ? 31.495 0.856 -34.235 1.00 53.91 81 ARG A C 1
ATOM 662 O O . ARG A 1 81 ? 31.665 1.967 -34.726 1.00 53.91 81 ARG A O 1
ATOM 669 N N . MET A 1 82 ? 32.501 0.034 -33.935 1.00 55.38 82 MET A N 1
ATOM 670 C CA . MET A 1 82 ? 33.797 0.161 -34.584 1.00 55.38 82 MET A CA 1
ATOM 671 C C . MET A 1 82 ? 33.549 -0.115 -36.062 1.00 55.38 82 MET A C 1
ATOM 673 O O . MET A 1 82 ? 33.485 -1.260 -36.505 1.00 55.38 82 MET A O 1
ATOM 677 N N . THR A 1 83 ? 33.312 0.957 -36.812 1.00 53.03 83 THR A N 1
ATOM 678 C CA . THR A 1 83 ? 33.414 0.962 -38.261 1.00 53.03 83 THR A CA 1
ATOM 679 C C . THR A 1 83 ? 34.836 0.550 -38.592 1.00 53.03 83 THR A C 1
ATOM 681 O O . THR A 1 83 ? 35.775 1.331 -38.451 1.00 53.03 83 THR A O 1
ATOM 684 N N . GLY A 1 84 ? 34.991 -0.712 -38.982 1.00 61.38 84 GLY A N 1
ATOM 685 C CA . GLY A 1 84 ? 36.159 -1.154 -39.712 1.00 61.38 84 GLY A CA 1
ATOM 686 C C . GLY A 1 84 ? 36.203 -0.392 -41.027 1.00 61.38 84 GLY A C 1
ATOM 687 O O . GLY A 1 84 ? 35.503 -0.743 -41.970 1.00 61.38 84 GLY A O 1
ATOM 688 N N . GLU A 1 85 ? 37.018 0.652 -41.087 1.00 51.66 85 GLU A N 1
ATOM 689 C CA . GLU A 1 85 ? 37.585 1.094 -42.349 1.00 51.66 85 GLU A CA 1
ATOM 690 C C . GLU A 1 85 ? 38.953 0.445 -42.475 1.00 51.66 85 GLU A C 1
ATOM 692 O O . GLU A 1 85 ? 39.962 0.906 -41.943 1.00 51.66 85 GLU A O 1
ATOM 697 N N . GLY A 1 86 ? 38.967 -0.671 -43.200 1.00 55.66 86 GLY A N 1
ATOM 698 C CA . GLY A 1 86 ? 40.163 -1.051 -43.917 1.00 55.66 86 GLY A CA 1
ATOM 699 C C . GLY A 1 86 ? 40.519 0.082 -44.875 1.00 55.66 86 GLY A C 1
ATOM 700 O O . GLY A 1 86 ? 39.742 0.424 -45.763 1.00 55.66 86 GLY A O 1
ATOM 701 N N . ARG A 1 87 ? 41.714 0.639 -44.717 1.00 49.94 87 ARG A N 1
ATOM 702 C CA . ARG A 1 87 ? 42.419 1.306 -45.805 1.00 49.94 87 ARG A CA 1
ATOM 703 C C . ARG A 1 87 ? 43.737 0.583 -46.024 1.00 49.94 87 ARG A C 1
ATOM 705 O O . ARG A 1 87 ? 44.721 0.811 -45.334 1.00 49.94 87 ARG A O 1
ATOM 712 N N . ASN A 1 88 ? 43.679 -0.334 -46.987 1.00 50.34 88 ASN A N 1
ATOM 713 C CA . ASN A 1 88 ? 44.796 -0.636 -47.871 1.00 50.34 88 ASN A CA 1
ATOM 714 C C . ASN A 1 88 ? 45.217 0.652 -48.594 1.00 50.34 88 ASN A C 1
ATOM 716 O O . ASN A 1 88 ? 44.342 1.407 -49.028 1.00 50.34 88 ASN A O 1
ATOM 720 N N . GLY A 1 89 ? 46.523 0.835 -48.783 1.00 46.75 89 GLY A N 1
ATOM 721 C CA . GLY A 1 89 ? 47.108 1.868 -49.639 1.00 46.75 89 GLY A CA 1
ATOM 722 C C . GLY A 1 89 ? 48.386 2.428 -49.059 1.00 46.75 89 GLY A C 1
ATOM 723 O O . GLY A 1 89 ? 48.276 3.463 -48.371 1.00 46.75 89 GLY A O 1
#

Organism: NCBI:txid1873176